Protein AF-A0AAU0XJ60-F1 (afdb_monomer_lite)

Sequence (148 aa):
MTGPGRPARVRPHVPDGLAARAEDVGAVGAEPVPAYVLGHDVGPDRTDRPQAVVVGNVVRGADDGRLWWNGTVPVGCVGAPVFVGVPLGDQRFKLVCLGVVLPAVGSRHPVAAFDGIRSAVRELPDPSSSTTSDTPASAPGRWWRRAR

Foldseek 3Di:
DDDDDDDPDDDDDDDPVQADDPVRLVVAEQDWAKKWFWWFQDDPPDPDTDTDIDIFTWGQDPPPRFIKTDDDDHPRSQQTWMWGWDDPPPPDTRIHGQAGWHPDDPPITTGCGPVNVVVVVVVDPDPVPPPDDDDPDPDDDDPPPPDD

pLDDT: mean 80.74, std 16.39, range [38.53, 96.94]

Radius of gyration: 19.65 Å; chains: 1; bounding box: 41×52×63 Å

Structure (mmCIF, N/CA/C/O backbone):
data_AF-A0AAU0XJ60-F1
#
_entry.id   AF-A0AAU0XJ60-F1
#
loop_
_atom_site.group_PDB
_atom_site.id
_atom_site.type_symbol
_atom_site.label_atom_id
_atom_site.label_alt_id
_atom_site.label_comp_id
_atom_site.label_asym_id
_atom_site.label_entity_id
_atom_site.label_seq_id
_atom_site.pdbx_PDB_ins_code
_atom_site.Cartn_x
_atom_site.Cartn_y
_atom_site.Cartn_z
_atom_site.occupancy
_atom_site.B_iso_or_equiv
_atom_site.auth_seq_id
_atom_site.auth_comp_id
_atom_site.auth_asym_id
_atom_site.auth_atom_id
_atom_site.pdbx_PDB_model_num
ATOM 1 N N . MET A 1 1 ? 8.787 -34.438 -31.179 1.00 38.53 1 MET A N 1
ATOM 2 C CA . MET A 1 1 ? 9.570 -33.449 -30.405 1.00 38.53 1 MET A CA 1
ATOM 3 C C . MET A 1 1 ? 8.699 -32.226 -30.158 1.00 38.53 1 MET A C 1
ATOM 5 O O . MET A 1 1 ? 8.561 -31.388 -31.037 1.00 38.53 1 MET A O 1
ATOM 9 N N . THR A 1 2 ? 8.033 -32.166 -29.009 1.00 49.34 2 THR A N 1
ATOM 10 C CA . THR A 1 2 ? 7.268 -30.998 -28.550 1.00 49.34 2 THR A CA 1
ATOM 11 C C . THR A 1 2 ? 8.238 -29.968 -27.971 1.00 49.34 2 THR A C 1
ATOM 13 O O . THR A 1 2 ? 9.024 -30.296 -27.086 1.00 49.34 2 THR A O 1
ATOM 16 N N . GLY A 1 3 ? 8.231 -28.749 -28.520 1.00 53.06 3 GLY A N 1
ATOM 17 C CA . GLY A 1 3 ? 9.105 -27.655 -28.086 1.00 53.06 3 GLY A CA 1
ATOM 18 C C . GLY A 1 3 ? 8.871 -27.250 -26.623 1.00 53.06 3 GLY A C 1
ATOM 19 O O . GLY A 1 3 ? 7.805 -27.540 -26.073 1.00 53.06 3 GLY A O 1
ATOM 20 N N . PRO A 1 4 ? 9.850 -26.593 -25.977 1.00 60.88 4 PRO A N 1
ATOM 21 C CA . PRO A 1 4 ? 9.769 -26.264 -24.560 1.00 60.88 4 PRO A CA 1
ATOM 22 C C . PRO A 1 4 ? 8.559 -25.365 -24.287 1.00 60.88 4 PRO A C 1
ATOM 24 O O . PRO A 1 4 ? 8.409 -24.294 -24.879 1.00 60.88 4 PRO A O 1
ATOM 27 N N . GLY A 1 5 ? 7.686 -25.829 -23.388 1.00 57.62 5 GLY A N 1
ATOM 28 C CA . GLY A 1 5 ? 6.529 -25.080 -22.919 1.00 57.62 5 GLY A CA 1
ATOM 29 C C . GLY A 1 5 ? 6.974 -23.739 -22.347 1.00 57.62 5 GLY A C 1
ATOM 30 O O . GLY A 1 5 ? 7.856 -23.668 -21.493 1.00 57.62 5 GLY A O 1
ATOM 31 N N . ARG A 1 6 ? 6.385 -22.654 -22.850 1.00 59.06 6 ARG A N 1
ATOM 32 C CA . ARG A 1 6 ? 6.652 -21.301 -22.361 1.00 59.06 6 ARG A CA 1
ATOM 33 C C . ARG A 1 6 ? 6.357 -21.258 -20.851 1.00 59.06 6 ARG A C 1
ATOM 35 O O . ARG A 1 6 ? 5.257 -21.657 -20.467 1.00 59.06 6 ARG A O 1
ATOM 42 N N . PRO A 1 7 ? 7.281 -20.775 -19.999 1.00 56.84 7 PRO A N 1
ATOM 43 C CA . PRO A 1 7 ? 7.053 -20.757 -18.561 1.00 56.84 7 PRO A CA 1
ATOM 44 C C . PRO A 1 7 ? 5.813 -19.919 -18.245 1.00 56.84 7 PRO A C 1
ATOM 46 O O . PRO A 1 7 ? 5.650 -18.806 -18.763 1.00 56.84 7 PRO A O 1
ATOM 49 N N . ALA A 1 8 ? 4.927 -20.473 -17.416 1.00 51.78 8 ALA A N 1
ATOM 50 C CA . ALA A 1 8 ? 3.758 -19.766 -16.927 1.00 51.78 8 ALA A CA 1
ATOM 51 C C . ALA A 1 8 ? 4.229 -18.507 -16.191 1.00 51.78 8 ALA A C 1
ATOM 53 O O . ALA A 1 8 ? 4.990 -18.567 -15.226 1.00 51.78 8 ALA A O 1
ATOM 54 N N . ARG A 1 9 ? 3.808 -17.341 -16.680 1.00 53.22 9 ARG A N 1
ATOM 55 C CA . ARG A 1 9 ? 4.096 -16.074 -16.016 1.00 53.22 9 ARG A CA 1
ATOM 56 C C . ARG A 1 9 ? 3.127 -15.965 -14.842 1.00 53.22 9 ARG A C 1
ATOM 58 O O . ARG A 1 9 ? 1.960 -15.645 -15.055 1.00 53.22 9 ARG A O 1
ATOM 65 N N . VAL A 1 10 ? 3.596 -16.266 -13.632 1.00 52.84 10 VAL A N 1
ATOM 66 C CA . VAL A 1 10 ? 2.823 -16.039 -12.405 1.00 52.84 10 VAL A CA 1
ATOM 67 C C . VAL A 1 10 ? 2.508 -14.548 -12.336 1.00 52.84 10 VAL A C 1
ATOM 69 O O . VAL A 1 10 ? 3.411 -13.711 -12.334 1.00 52.84 10 VAL A O 1
ATOM 72 N N . ARG A 1 11 ? 1.218 -14.208 -12.368 1.00 55.25 11 ARG A N 1
ATOM 73 C CA . ARG A 1 11 ? 0.753 -12.846 -12.112 1.00 55.25 11 ARG A CA 1
ATOM 74 C C . ARG A 1 11 ? 0.528 -12.727 -10.607 1.00 55.25 11 ARG A C 1
ATOM 76 O O . ARG A 1 11 ? -0.187 -13.572 -10.069 1.00 55.25 11 ARG A O 1
ATOM 83 N N . PRO A 1 12 ? 1.098 -11.721 -9.932 1.00 60.56 12 PRO A N 1
ATOM 84 C CA . PRO A 1 12 ? 0.734 -11.432 -8.554 1.00 60.56 12 PRO A CA 1
ATOM 85 C C . PRO A 1 12 ? -0.783 -11.225 -8.478 1.00 60.56 12 PRO A C 1
ATOM 87 O O . PRO A 1 12 ? -1.331 -10.393 -9.202 1.00 60.56 12 PRO A O 1
ATOM 90 N N . HIS A 1 13 ? -1.461 -12.014 -7.649 1.00 69.75 13 HIS A N 1
ATOM 91 C CA . HIS A 1 13 ? -2.890 -11.891 -7.387 1.00 69.75 13 HIS A CA 1
ATOM 92 C C . HIS A 1 13 ? -3.085 -11.724 -5.884 1.00 69.75 13 HIS A C 1
ATOM 94 O O . HIS A 1 13 ? -2.564 -12.509 -5.094 1.00 69.75 13 HIS A O 1
ATOM 100 N N . VAL A 1 14 ? -3.827 -10.689 -5.504 1.00 71.81 14 VAL A N 1
ATOM 101 C CA . VAL A 1 14 ? -4.264 -10.468 -4.128 1.00 71.81 14 VAL A CA 1
ATOM 102 C C . VAL A 1 14 ? -5.699 -10.986 -4.042 1.00 71.81 14 VAL A C 1
ATOM 104 O O . VAL A 1 14 ? -6.555 -10.429 -4.730 1.00 71.81 14 VAL A O 1
ATOM 107 N N . PRO A 1 15 ? -5.978 -12.030 -3.242 1.00 72.88 15 PRO A N 1
ATOM 108 C CA . PRO A 1 15 ? -7.340 -12.517 -3.057 1.00 72.88 15 PRO A CA 1
ATOM 109 C C . PRO A 1 15 ? -8.239 -11.429 -2.467 1.00 72.88 15 PRO A C 1
ATOM 111 O O . PRO A 1 15 ? -7.787 -10.635 -1.638 1.00 72.88 15 PRO A O 1
ATOM 114 N N . ASP A 1 16 ? -9.528 -11.441 -2.805 1.00 72.44 16 ASP A N 1
ATOM 115 C CA . ASP A 1 16 ? -10.490 -10.435 -2.327 1.00 72.44 16 ASP A CA 1
ATOM 116 C C . ASP A 1 16 ? -10.563 -10.339 -0.794 1.00 72.44 16 ASP A C 1
ATOM 118 O O . ASP A 1 16 ? -10.804 -9.266 -0.248 1.00 72.44 16 ASP A O 1
ATOM 122 N N . GLY A 1 17 ? -10.299 -11.438 -0.077 1.00 71.19 17 GLY A N 1
ATOM 123 C CA . GLY A 1 17 ? -10.244 -11.452 1.391 1.00 71.19 17 GLY A CA 1
ATOM 124 C C . GLY A 1 17 ? -9.039 -10.717 1.997 1.00 71.19 17 GLY A C 1
ATOM 125 O O . GLY A 1 17 ? -9.056 -10.398 3.192 1.00 71.19 17 GLY A O 1
ATOM 126 N N . LEU A 1 18 ? -8.009 -10.452 1.189 1.00 78.88 18 LEU A N 1
ATOM 127 C CA . LEU A 1 18 ? -6.762 -9.787 1.569 1.00 78.88 18 LEU A CA 1
ATOM 128 C C . LEU A 1 18 ? -6.698 -8.340 1.061 1.00 78.88 18 LEU A C 1
ATOM 130 O O . LEU A 1 18 ? -6.033 -7.514 1.681 1.00 78.88 18 LEU A O 1
ATOM 134 N N . ALA A 1 19 ? -7.376 -8.026 -0.045 1.00 87.06 19 ALA A N 1
ATOM 135 C CA . ALA A 1 19 ? -7.461 -6.671 -0.574 1.00 87.06 19 ALA A CA 1
ATOM 136 C C . ALA A 1 19 ? -8.287 -5.767 0.353 1.00 87.06 19 ALA A C 1
ATOM 138 O O . ALA A 1 19 ? -9.406 -6.114 0.735 1.00 87.06 19 ALA A O 1
ATOM 139 N N . ALA A 1 20 ? -7.752 -4.590 0.670 1.00 90.81 20 ALA A N 1
ATOM 140 C CA . ALA A 1 20 ? -8.422 -3.599 1.496 1.00 90.81 20 ALA A CA 1
ATOM 141 C C . ALA A 1 20 ? -9.793 -3.215 0.931 1.00 90.81 20 ALA A C 1
ATOM 143 O O . ALA A 1 20 ? -9.998 -3.092 -0.287 1.00 90.81 20 ALA A O 1
ATOM 144 N N . ARG A 1 21 ? -10.743 -3.006 1.836 1.00 89.62 21 ARG A N 1
ATOM 145 C CA . ARG A 1 21 ? -12.008 -2.329 1.560 1.00 89.62 21 ARG A CA 1
ATOM 146 C C . ARG A 1 21 ? -11.860 -0.826 1.794 1.00 89.62 21 ARG A C 1
ATOM 148 O O . ARG A 1 21 ? -10.826 -0.360 2.271 1.00 89.62 21 ARG A O 1
ATOM 155 N N . ALA A 1 22 ? -12.886 -0.062 1.428 1.00 88.00 22 ALA A N 1
ATOM 156 C CA . ALA A 1 22 ? -12.874 1.390 1.599 1.00 88.00 22 ALA A CA 1
ATOM 157 C C . ALA A 1 22 ? -12.738 1.784 3.078 1.00 88.00 22 ALA A C 1
ATOM 159 O O . ALA A 1 22 ? -12.064 2.758 3.394 1.00 88.00 22 ALA A O 1
ATOM 160 N N . GLU A 1 23 ? -13.311 0.992 3.984 1.00 88.00 23 GLU A N 1
ATOM 161 C CA . GLU A 1 23 ? -13.231 1.222 5.426 1.00 88.00 23 GLU A CA 1
ATOM 162 C C . GLU A 1 23 ? -11.800 1.013 5.945 1.00 88.00 23 GLU A C 1
ATOM 164 O O . GLU A 1 23 ? -11.302 1.827 6.719 1.00 88.00 23 GLU A O 1
ATOM 169 N N . ASP A 1 24 ? -11.109 -0.027 5.460 1.00 90.31 24 ASP A N 1
ATOM 170 C CA . ASP A 1 24 ? -9.711 -0.308 5.817 1.00 90.31 24 ASP A CA 1
ATOM 171 C C . ASP A 1 24 ? -8.781 0.826 5.350 1.00 90.31 24 ASP A C 1
ATOM 173 O O . ASP A 1 24 ? -7.897 1.264 6.085 1.00 90.31 24 ASP A O 1
ATOM 177 N N . VAL A 1 25 ? -8.993 1.330 4.127 1.00 89.56 25 VAL A N 1
ATOM 178 C CA . VAL A 1 25 ? -8.240 2.468 3.575 1.00 89.56 25 VAL A CA 1
ATOM 179 C C . VAL A 1 25 ? -8.572 3.761 4.328 1.00 89.56 25 VAL A C 1
ATOM 181 O O . VAL A 1 25 ? -7.676 4.555 4.624 1.00 89.56 25 VAL A O 1
ATOM 184 N N . GLY A 1 26 ? -9.848 3.979 4.654 1.00 87.50 26 GLY A N 1
ATOM 185 C CA . GLY A 1 26 ? -10.336 5.151 5.382 1.00 87.50 26 GLY A CA 1
ATOM 186 C C . GLY A 1 26 ? -9.826 5.239 6.822 1.00 87.50 26 GLY A C 1
ATOM 187 O O . GLY A 1 26 ? -9.664 6.342 7.335 1.00 87.50 26 GLY A O 1
ATOM 188 N N . ALA A 1 27 ? -9.503 4.105 7.448 1.00 87.62 27 ALA A N 1
ATOM 189 C CA . ALA A 1 27 ? -8.913 4.061 8.785 1.00 87.62 27 ALA A CA 1
ATOM 190 C C . ALA A 1 27 ? -7.467 4.597 8.838 1.00 87.62 27 ALA A C 1
ATOM 192 O O . ALA A 1 27 ? -6.982 4.951 9.913 1.00 87.62 27 ALA A O 1
ATOM 193 N N . VAL A 1 28 ? -6.770 4.681 7.697 1.00 89.00 28 VAL A N 1
ATOM 194 C CA . VAL A 1 28 ? -5.429 5.276 7.626 1.00 89.00 28 VAL A CA 1
ATOM 195 C C . VAL A 1 28 ? -5.544 6.801 7.631 1.00 89.00 28 VAL A C 1
ATOM 197 O O . VAL A 1 28 ? -5.956 7.411 6.639 1.00 89.00 28 VAL A O 1
ATOM 200 N N . GLY A 1 29 ? -5.165 7.404 8.758 1.00 87.06 29 GLY A N 1
ATOM 201 C CA . GLY A 1 29 ? -5.155 8.851 8.977 1.00 87.06 29 GLY A CA 1
ATOM 202 C C . GLY A 1 29 ? -3.805 9.522 8.694 1.00 87.06 29 GLY A C 1
ATOM 203 O O . GLY A 1 29 ? -2.941 8.979 8.004 1.00 87.06 29 GLY A O 1
ATOM 204 N N . ALA A 1 30 ? -3.641 10.731 9.234 1.00 88.81 30 ALA A N 1
ATOM 205 C CA . ALA A 1 30 ? -2.410 11.522 9.125 1.00 88.81 30 ALA A CA 1
ATOM 206 C C . ALA A 1 30 ? -1.275 11.018 10.036 1.00 88.81 30 ALA A C 1
ATOM 208 O O . ALA A 1 30 ? -0.114 11.357 9.816 1.00 88.81 30 ALA A O 1
ATOM 209 N N . GLU A 1 31 ? -1.594 10.193 11.035 1.00 92.06 31 GLU A N 1
ATOM 210 C CA . GLU A 1 31 ? -0.588 9.527 11.860 1.00 92.06 31 GLU A CA 1
ATOM 211 C C . GLU A 1 31 ? 0.030 8.342 11.096 1.00 92.06 31 GLU A C 1
ATOM 213 O O . GLU A 1 31 ? -0.714 7.538 10.523 1.00 92.06 31 GLU A O 1
ATOM 218 N N . PRO A 1 32 ? 1.370 8.202 11.064 1.00 92.81 32 PRO A N 1
ATOM 219 C CA . PRO A 1 32 ? 2.024 7.077 10.405 1.00 92.81 32 PRO A CA 1
ATOM 220 C C . PRO A 1 32 ? 1.622 5.726 11.011 1.00 92.81 32 PRO A C 1
ATOM 222 O O . PRO A 1 32 ? 1.704 5.523 12.221 1.00 92.81 32 PRO A O 1
ATOM 225 N N . VAL A 1 33 ? 1.256 4.775 10.151 1.00 93.94 33 VAL A N 1
ATOM 226 C CA . VAL A 1 33 ? 0.905 3.402 10.538 1.00 93.94 33 VAL A CA 1
ATOM 227 C C . VAL A 1 33 ? 1.986 2.435 10.045 1.00 93.94 33 VAL A C 1
ATOM 229 O O . VAL A 1 33 ? 2.348 2.515 8.865 1.00 93.94 33 VAL A O 1
ATOM 232 N N . PRO A 1 34 ? 2.469 1.493 10.882 1.00 95.19 34 PRO A N 1
ATOM 233 C CA . PRO A 1 34 ? 3.406 0.460 10.453 1.00 95.19 34 PRO A CA 1
ATOM 234 C C . PRO A 1 34 ? 2.878 -0.334 9.258 1.00 95.19 34 PRO A C 1
ATOM 236 O O . PRO A 1 34 ? 1.738 -0.807 9.252 1.00 95.19 34 PRO A O 1
ATOM 239 N N . ALA A 1 35 ? 3.725 -0.491 8.247 1.00 96.31 35 ALA A N 1
ATOM 240 C CA . ALA A 1 35 ? 3.364 -1.112 6.986 1.00 96.31 35 ALA A CA 1
ATOM 241 C C . ALA A 1 35 ? 4.518 -1.939 6.403 1.00 96.31 35 ALA A C 1
ATOM 243 O O . ALA A 1 35 ? 5.688 -1.777 6.763 1.00 96.31 35 ALA A O 1
ATOM 244 N N . TYR A 1 36 ? 4.170 -2.827 5.474 1.00 96.25 36 TYR A N 1
ATOM 245 C CA . TYR A 1 36 ? 5.076 -3.812 4.894 1.00 96.25 36 TYR A CA 1
ATOM 246 C C . TYR A 1 36 ? 4.922 -3.862 3.378 1.00 96.25 36 TYR A C 1
ATOM 248 O O . TYR A 1 36 ? 3.814 -4.037 2.876 1.00 96.25 36 TYR A O 1
ATOM 256 N N . VAL A 1 37 ? 6.026 -3.778 2.641 1.00 96.25 37 VAL A N 1
ATOM 257 C CA . VAL A 1 37 ? 6.043 -4.050 1.198 1.00 96.25 37 VAL A CA 1
ATOM 258 C C . VAL A 1 37 ? 6.604 -5.443 0.965 1.00 96.25 37 VAL A C 1
ATOM 260 O O . VAL A 1 37 ? 7.705 -5.746 1.426 1.00 96.25 37 VAL A O 1
ATOM 263 N N . LEU A 1 38 ? 5.862 -6.279 0.236 1.00 93.19 38 LEU A N 1
ATOM 264 C CA . LEU A 1 38 ? 6.308 -7.619 -0.158 1.00 93.19 38 LEU A CA 1
ATOM 265 C C . LEU A 1 38 ? 6.690 -7.616 -1.635 1.00 93.19 38 LEU A C 1
ATOM 267 O O . LEU A 1 38 ? 5.823 -7.694 -2.502 1.00 93.19 38 LEU A O 1
ATOM 271 N N . GLY A 1 39 ? 7.984 -7.514 -1.917 1.00 91.75 39 GLY A N 1
ATOM 272 C CA . GLY A 1 39 ? 8.504 -7.402 -3.277 1.00 91.75 39 GLY A CA 1
ATOM 273 C C . GLY A 1 39 ? 9.765 -8.226 -3.484 1.00 91.75 39 GLY A C 1
ATOM 274 O O . GLY A 1 39 ? 10.007 -9.207 -2.779 1.00 91.75 39 GLY A O 1
ATOM 275 N N . HIS A 1 40 ? 10.573 -7.817 -4.457 1.00 89.44 40 HIS A N 1
ATOM 276 C CA . HIS A 1 40 ? 11.866 -8.434 -4.723 1.00 89.44 40 HIS A CA 1
ATOM 277 C C . HIS A 1 40 ? 12.977 -7.404 -4.559 1.00 89.44 40 HIS A C 1
ATOM 279 O O . HIS A 1 40 ? 12.885 -6.302 -5.099 1.00 89.44 40 HIS A O 1
ATOM 285 N N . ASP A 1 41 ? 14.050 -7.772 -3.866 1.00 83.69 41 ASP A N 1
ATOM 286 C CA . ASP A 1 41 ? 15.257 -6.948 -3.823 1.00 83.69 41 ASP A CA 1
ATOM 287 C C . ASP A 1 41 ? 16.093 -7.211 -5.079 1.00 83.69 41 ASP A C 1
ATOM 289 O O . ASP A 1 41 ? 16.927 -8.115 -5.120 1.00 83.69 41 ASP A O 1
ATOM 293 N N . VAL A 1 42 ? 15.816 -6.447 -6.138 1.00 78.75 42 VAL A N 1
ATOM 294 C CA . VAL A 1 42 ? 16.628 -6.463 -7.359 1.00 78.75 42 VAL A CA 1
ATOM 295 C C . VAL A 1 42 ? 17.559 -5.257 -7.349 1.00 78.75 42 VAL A C 1
ATOM 297 O O . VAL A 1 42 ? 17.164 -4.132 -7.654 1.00 78.75 42 VAL A O 1
ATOM 300 N N . GLY A 1 43 ? 18.807 -5.489 -6.949 1.00 71.00 43 GLY A N 1
ATOM 301 C CA . GLY A 1 43 ? 19.880 -4.520 -7.153 1.00 71.00 43 GLY A CA 1
ATOM 302 C C . GLY A 1 43 ? 20.174 -4.334 -8.650 1.00 71.00 43 GLY A C 1
ATOM 303 O O . GLY A 1 43 ? 19.871 -5.232 -9.438 1.00 71.00 43 GLY A O 1
ATOM 304 N N . PRO A 1 44 ? 20.778 -3.205 -9.061 1.00 67.94 44 PRO A N 1
ATOM 305 C CA . PRO A 1 44 ? 21.039 -2.896 -10.473 1.00 67.94 44 PRO A CA 1
ATOM 306 C C . PRO A 1 44 ? 21.888 -3.961 -11.190 1.00 67.94 44 PRO A C 1
ATOM 308 O O . PRO A 1 44 ? 21.674 -4.202 -12.374 1.00 67.94 44 PRO A O 1
ATOM 311 N N . ASP A 1 45 ? 22.765 -4.652 -10.456 1.00 72.62 45 ASP A N 1
ATOM 312 C CA . ASP A 1 45 ? 23.697 -5.654 -10.995 1.00 72.62 45 ASP A CA 1
ATOM 313 C C . ASP A 1 45 ? 23.359 -7.095 -10.570 1.00 72.62 45 ASP A C 1
ATOM 315 O O . ASP A 1 45 ? 24.140 -8.026 -10.779 1.00 72.62 45 ASP A O 1
ATOM 319 N N . ARG A 1 46 ? 22.198 -7.298 -9.935 1.00 70.00 46 ARG A N 1
ATOM 320 C CA . ARG A 1 46 ? 21.783 -8.603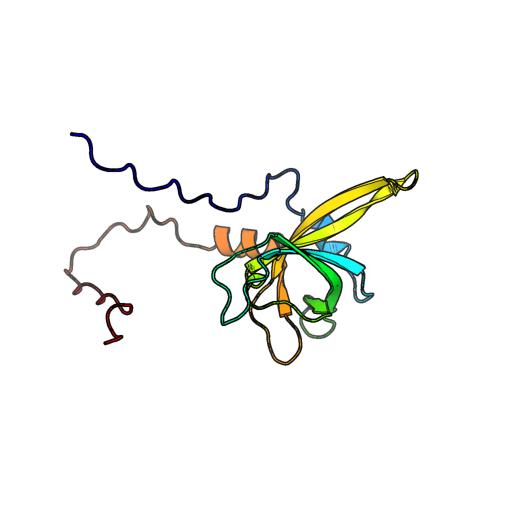 -9.412 1.00 70.00 46 ARG A CA 1
ATOM 321 C C . ARG A 1 46 ? 20.926 -9.357 -10.422 1.00 70.00 46 ARG A C 1
ATOM 323 O O . ARG A 1 46 ? 19.952 -8.836 -10.963 1.00 70.00 46 ARG A O 1
ATOM 330 N N . THR A 1 47 ? 21.296 -10.611 -10.671 1.00 75.12 47 THR A N 1
ATOM 331 C CA . THR A 1 47 ? 20.516 -11.531 -11.518 1.00 75.12 47 THR A CA 1
ATOM 332 C C . THR A 1 47 ? 19.512 -12.345 -10.707 1.00 75.12 47 THR A C 1
ATOM 334 O O . THR A 1 47 ? 18.513 -12.817 -11.256 1.00 75.12 47 THR A O 1
ATOM 337 N N . ASP A 1 48 ? 19.740 -12.474 -9.401 1.00 80.81 48 ASP A N 1
ATOM 338 C CA . ASP A 1 48 ? 18.811 -13.056 -8.449 1.00 80.81 48 ASP A CA 1
ATOM 339 C C . ASP A 1 48 ? 17.690 -12.070 -8.084 1.00 80.81 48 ASP A C 1
ATOM 341 O O . ASP A 1 48 ? 17.811 -10.850 -8.199 1.00 80.81 48 ASP A O 1
ATOM 345 N N . ARG A 1 49 ? 16.536 -12.622 -7.697 1.00 82.12 49 ARG A N 1
ATOM 346 C CA . ARG A 1 49 ? 15.345 -11.855 -7.297 1.00 82.12 49 ARG A CA 1
ATOM 347 C C . ARG A 1 49 ? 14.813 -12.359 -5.957 1.00 82.12 49 ARG A C 1
ATOM 349 O O . ARG A 1 49 ? 13.689 -12.873 -5.915 1.00 82.12 49 ARG A O 1
ATOM 356 N N . PRO A 1 50 ? 15.605 -12.286 -4.872 1.00 87.94 50 PRO A N 1
ATOM 357 C CA . PRO A 1 50 ? 15.150 -12.744 -3.569 1.00 87.94 50 PRO A CA 1
ATOM 358 C C . PRO A 1 50 ? 13.897 -11.974 -3.151 1.00 87.94 50 PRO A C 1
ATOM 360 O O . PRO A 1 50 ? 13.773 -10.771 -3.394 1.00 87.94 50 PRO A O 1
ATOM 363 N N . GLN A 1 51 ? 12.944 -12.684 -2.552 1.00 90.56 51 GLN A N 1
ATOM 364 C CA . GLN A 1 51 ? 11.776 -12.051 -1.956 1.00 90.56 51 GLN A CA 1
ATOM 365 C C . GLN A 1 51 ? 12.221 -11.235 -0.739 1.00 90.56 51 GLN A C 1
ATOM 367 O O . GLN A 1 51 ? 12.985 -11.723 0.092 1.00 90.56 51 GLN A O 1
ATOM 372 N N . ALA A 1 52 ? 11.731 -10.004 -0.636 1.00 89.44 52 ALA A N 1
ATOM 373 C CA . ALA A 1 52 ? 12.072 -9.078 0.431 1.00 89.44 52 ALA A CA 1
ATOM 374 C C . ALA A 1 52 ? 10.810 -8.559 1.124 1.00 89.44 52 ALA A C 1
ATOM 376 O O . ALA A 1 52 ? 9.777 -8.332 0.487 1.00 89.44 52 ALA A O 1
ATOM 377 N N . VAL A 1 53 ? 10.932 -8.340 2.434 1.00 94.25 53 VAL A N 1
ATOM 378 C CA . VAL A 1 53 ? 9.955 -7.597 3.231 1.00 94.25 53 VAL A CA 1
ATOM 379 C C . VAL A 1 53 ? 10.583 -6.265 3.604 1.00 94.25 53 VAL A C 1
ATOM 381 O O . VAL A 1 53 ? 11.567 -6.227 4.337 1.00 94.25 53 VAL A O 1
ATOM 384 N N . VAL A 1 54 ? 10.021 -5.175 3.094 1.00 95.06 54 VAL A N 1
ATOM 385 C CA . VAL A 1 54 ? 10.448 -3.821 3.457 1.00 95.06 54 VAL A CA 1
ATOM 386 C C . VAL A 1 54 ? 9.508 -3.313 4.534 1.00 95.06 54 VAL A C 1
ATOM 388 O O . VAL A 1 54 ? 8.301 -3.236 4.310 1.00 95.06 54 VAL A O 1
ATOM 391 N N . VAL A 1 55 ? 10.056 -2.986 5.699 1.00 95.50 55 VAL A N 1
ATOM 392 C CA . VAL A 1 55 ? 9.303 -2.415 6.818 1.00 95.50 55 VAL A CA 1
ATOM 393 C C . VAL A 1 55 ? 9.386 -0.897 6.737 1.00 95.50 55 VAL A C 1
ATOM 395 O O . VAL A 1 55 ? 10.457 -0.337 6.511 1.00 95.50 55 VAL A O 1
ATOM 398 N N . GLY A 1 56 ? 8.258 -0.230 6.927 1.00 95.25 56 GLY A N 1
ATOM 399 C CA . GLY A 1 56 ? 8.180 1.223 6.948 1.00 95.25 56 GLY A CA 1
ATOM 400 C C . GLY A 1 56 ? 6.833 1.666 7.478 1.00 95.25 56 GLY A C 1
ATOM 401 O O . GLY A 1 56 ? 6.209 0.955 8.265 1.00 95.25 56 GLY A O 1
ATOM 402 N N . ASN A 1 57 ? 6.383 2.838 7.044 1.00 95.94 57 ASN A N 1
ATOM 403 C CA . ASN A 1 57 ? 5.082 3.357 7.438 1.00 95.94 57 ASN A CA 1
ATOM 404 C C . ASN A 1 57 ? 4.296 3.835 6.226 1.00 95.94 57 ASN A C 1
ATOM 406 O O . ASN A 1 57 ? 4.872 4.325 5.254 1.00 95.94 57 ASN A O 1
ATOM 410 N N . VAL A 1 58 ? 2.974 3.750 6.317 1.00 96.38 58 VAL A N 1
ATOM 411 C CA . VAL A 1 58 ? 2.064 4.455 5.417 1.00 96.38 58 VAL A CA 1
ATOM 412 C C . VAL A 1 58 ? 1.434 5.626 6.164 1.00 96.38 58 VAL A C 1
ATOM 414 O O . VAL A 1 58 ? 1.157 5.530 7.358 1.00 96.38 58 VAL A O 1
ATOM 417 N N . VAL A 1 59 ? 1.224 6.738 5.473 1.00 95.50 59 VAL A N 1
ATOM 418 C CA . VAL A 1 59 ? 0.593 7.938 6.028 1.00 95.50 59 VAL A CA 1
ATOM 419 C C . VAL A 1 59 ? -0.322 8.567 4.988 1.00 95.50 59 VAL A C 1
ATOM 421 O O . VAL A 1 59 ? 0.003 8.566 3.798 1.00 95.50 59 VAL A O 1
ATOM 424 N N . ARG A 1 60 ? -1.465 9.111 5.415 1.00 95.19 60 ARG A N 1
ATOM 425 C CA . ARG A 1 60 ? -2.304 9.932 4.542 1.00 95.19 60 ARG A CA 1
ATOM 426 C C . ARG A 1 60 ? -1.751 11.356 4.473 1.00 95.19 60 ARG A C 1
ATOM 428 O O . ARG A 1 60 ? -1.600 12.017 5.496 1.00 95.19 60 ARG A O 1
ATOM 435 N N . GLY A 1 61 ? -1.435 11.818 3.266 1.00 92.44 61 GLY A N 1
ATOM 436 C CA . GLY A 1 61 ? -0.976 13.180 3.011 1.00 92.44 61 GLY A CA 1
ATOM 437 C C . GLY A 1 61 ? -2.071 14.194 3.334 1.00 92.44 61 GLY A C 1
ATOM 438 O O . GLY A 1 61 ? -3.212 14.023 2.910 1.00 92.44 61 GLY A O 1
ATOM 439 N N . ALA A 1 62 ? -1.725 15.246 4.079 1.00 87.88 62 ALA A N 1
ATOM 440 C CA . ALA A 1 62 ? -2.664 16.312 4.428 1.00 87.88 62 ALA A CA 1
ATOM 441 C C . ALA A 1 62 ? -3.077 17.150 3.205 1.00 87.88 62 ALA A C 1
ATOM 443 O O . ALA A 1 62 ? -4.214 17.606 3.133 1.00 87.88 62 ALA A O 1
ATOM 444 N N . ASP A 1 63 ? -2.169 17.309 2.239 1.00 87.56 63 ASP A N 1
ATOM 445 C CA . ASP A 1 63 ? -2.353 18.220 1.105 1.00 87.56 63 ASP A CA 1
ATOM 446 C C . ASP A 1 63 ? -3.197 17.612 -0.024 1.00 87.56 63 ASP A C 1
ATOM 448 O O . ASP A 1 63 ? -3.969 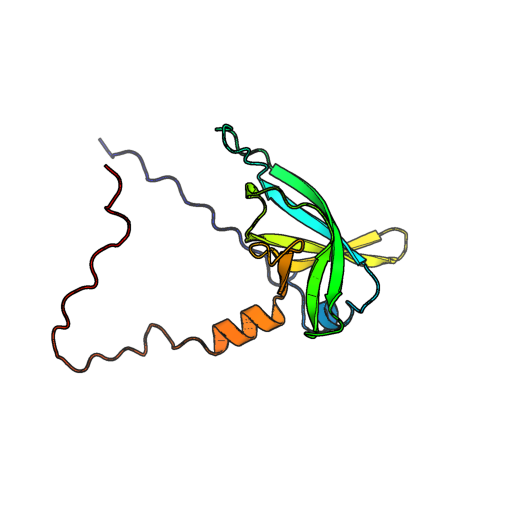18.311 -0.676 1.00 87.56 63 ASP A O 1
ATOM 452 N N . ASP A 1 64 ? -3.050 16.308 -0.276 1.00 88.31 64 ASP A N 1
ATOM 453 C CA . ASP A 1 64 ? -3.663 15.619 -1.420 1.00 88.31 64 ASP A CA 1
ATOM 454 C C . ASP A 1 64 ? -4.587 14.458 -1.028 1.00 88.31 64 ASP A C 1
ATOM 456 O O . ASP A 1 64 ? -5.193 13.823 -1.894 1.00 88.31 64 ASP A O 1
ATOM 460 N N . GLY A 1 65 ? -4.682 14.153 0.270 1.00 89.31 65 GLY A N 1
ATOM 461 C CA . GLY A 1 65 ? -5.467 13.044 0.801 1.00 89.31 65 GLY A CA 1
ATOM 462 C C . GLY A 1 65 ? -4.978 11.660 0.364 1.00 89.31 65 GLY A C 1
ATOM 463 O O . GLY A 1 65 ? -5.654 10.672 0.659 1.00 89.31 65 GLY A O 1
ATOM 464 N N . ARG A 1 66 ? -3.838 11.548 -0.333 1.00 92.50 66 ARG A N 1
ATOM 465 C CA . ARG A 1 66 ? -3.322 10.279 -0.865 1.00 92.50 66 ARG A CA 1
ATOM 466 C C . ARG A 1 66 ? -2.555 9.510 0.196 1.00 92.50 66 ARG A C 1
ATOM 468 O O . ARG A 1 66 ? -2.054 10.077 1.162 1.00 92.50 66 ARG A O 1
ATOM 475 N N . LEU A 1 67 ? -2.433 8.201 0.001 1.00 95.75 67 LEU A N 1
ATOM 476 C CA . LEU A 1 67 ? -1.546 7.388 0.821 1.00 95.75 67 LEU A CA 1
ATOM 477 C C . LEU A 1 67 ? -0.111 7.495 0.307 1.00 95.75 67 LEU A C 1
ATOM 479 O O . LEU A 1 67 ? 0.145 7.377 -0.892 1.00 95.75 67 LEU A O 1
ATOM 483 N N . TRP A 1 68 ? 0.823 7.676 1.231 1.00 96.44 68 TRP A N 1
ATOM 484 C CA . TRP A 1 68 ? 2.248 7.799 0.965 1.00 96.44 68 TRP A CA 1
ATOM 485 C C . TRP A 1 68 ? 3.023 6.799 1.811 1.00 96.44 68 TRP A C 1
ATOM 487 O O . TRP A 1 68 ? 2.784 6.667 3.010 1.00 96.44 68 TRP A O 1
ATOM 497 N N . TRP A 1 69 ? 3.980 6.117 1.193 1.00 96.62 69 TRP A N 1
ATOM 498 C CA . TRP A 1 69 ? 4.977 5.326 1.896 1.00 96.62 69 TRP A CA 1
ATOM 499 C C . TRP A 1 69 ? 6.091 6.237 2.416 1.00 96.62 69 TRP A C 1
ATOM 501 O O . TRP A 1 69 ? 6.710 6.989 1.656 1.00 96.62 69 TRP A O 1
ATOM 511 N N . ASN A 1 70 ? 6.351 6.144 3.716 1.00 89.62 70 ASN A N 1
ATOM 512 C CA . ASN A 1 70 ? 7.394 6.867 4.421 1.00 89.62 70 ASN A CA 1
ATOM 513 C C . ASN A 1 70 ? 8.549 5.912 4.760 1.00 89.62 70 ASN A C 1
ATOM 515 O O . ASN A 1 70 ? 8.515 5.200 5.766 1.00 89.62 70 ASN A O 1
ATOM 519 N N . GLY A 1 71 ? 9.549 5.881 3.879 1.00 86.56 71 GLY A N 1
ATOM 520 C CA . GLY A 1 71 ? 10.739 5.041 3.983 1.00 86.56 71 GLY A CA 1
ATOM 521 C C . GLY A 1 71 ? 11.380 4.795 2.617 1.00 86.56 71 GLY A C 1
ATOM 522 O O . GLY A 1 71 ? 10.805 5.117 1.576 1.00 86.56 71 GLY A O 1
ATOM 523 N N . THR A 1 72 ? 12.569 4.199 2.606 1.00 90.19 72 THR A N 1
ATOM 524 C CA . THR A 1 72 ? 13.239 3.796 1.363 1.00 90.19 72 THR A CA 1
ATOM 525 C C . THR A 1 72 ? 12.574 2.550 0.784 1.00 90.19 72 THR A C 1
ATOM 527 O O . THR A 1 72 ? 12.330 1.585 1.507 1.00 90.19 72 THR A O 1
ATOM 530 N N . VAL A 1 73 ? 12.307 2.551 -0.523 1.00 91.88 73 VAL A N 1
ATOM 531 C CA . VAL A 1 73 ? 11.798 1.380 -1.248 1.00 91.88 73 VAL A CA 1
ATOM 532 C C . VAL A 1 73 ? 12.865 0.919 -2.245 1.00 91.88 73 VAL A C 1
ATOM 534 O O . VAL A 1 73 ? 13.249 1.704 -3.114 1.00 91.88 73 VAL A O 1
ATOM 537 N N . PRO A 1 74 ? 13.354 -0.333 -2.161 1.00 90.25 74 PRO A N 1
ATOM 538 C CA . PRO A 1 74 ? 14.213 -0.908 -3.190 1.00 90.25 74 PRO A CA 1
ATOM 539 C C . PRO A 1 74 ? 13.534 -0.851 -4.560 1.00 90.25 74 PRO A C 1
ATOM 541 O O . PRO A 1 74 ? 12.328 -1.067 -4.668 1.00 90.25 74 PRO A O 1
ATOM 544 N N . VAL A 1 75 ? 14.297 -0.615 -5.627 1.00 87.44 75 VAL A N 1
ATOM 545 C CA . VAL A 1 75 ? 13.736 -0.446 -6.982 1.00 87.44 75 VAL A CA 1
ATOM 546 C C . VAL A 1 75 ? 12.878 -1.641 -7.425 1.00 87.44 75 VAL A C 1
ATOM 548 O O . VAL A 1 75 ? 11.837 -1.458 -8.052 1.00 87.44 75 VAL A O 1
ATOM 551 N N . GLY A 1 76 ? 13.252 -2.862 -7.029 1.00 88.31 76 GLY A N 1
ATOM 552 C CA . GLY A 1 76 ? 12.487 -4.082 -7.317 1.00 88.31 76 GLY A CA 1
ATOM 553 C C . GLY A 1 76 ? 11.183 -4.245 -6.537 1.00 88.31 76 GLY A C 1
ATOM 554 O O . GLY A 1 76 ? 10.395 -5.138 -6.850 1.00 88.31 76 GLY A O 1
ATOM 555 N N . CYS A 1 77 ? 10.939 -3.380 -5.554 1.00 91.75 77 CYS A N 1
ATOM 556 C CA . CYS A 1 77 ? 9.706 -3.321 -4.779 1.00 91.75 77 CYS A CA 1
ATOM 557 C C . CYS A 1 77 ? 8.733 -2.245 -5.298 1.00 91.75 77 CYS A C 1
ATOM 559 O O . CYS A 1 77 ? 7.631 -2.115 -4.772 1.00 91.75 77 CYS A O 1
A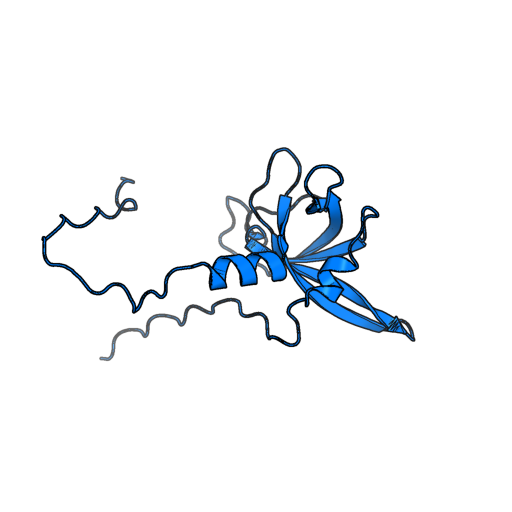TOM 561 N N . VAL A 1 78 ? 9.078 -1.479 -6.340 1.00 92.81 78 VAL A N 1
ATOM 562 C CA . VAL A 1 78 ? 8.102 -0.598 -7.001 1.00 92.81 78 VAL A CA 1
ATOM 563 C C . VAL A 1 78 ? 7.053 -1.455 -7.719 1.00 92.81 78 VAL A C 1
ATOM 565 O O . VAL A 1 78 ? 7.385 -2.389 -8.446 1.00 92.81 78 VAL A O 1
ATOM 568 N N . GLY A 1 79 ? 5.772 -1.152 -7.502 1.00 92.62 79 GLY A N 1
ATOM 569 C CA . GLY A 1 79 ? 4.634 -1.960 -7.950 1.00 92.62 79 GLY A CA 1
ATOM 570 C C . GLY A 1 79 ? 4.288 -3.129 -7.023 1.00 92.62 79 GLY A C 1
ATOM 571 O O . GLY A 1 79 ? 3.327 -3.850 -7.293 1.00 92.62 79 GLY A O 1
ATOM 572 N N . ALA A 1 80 ? 5.040 -3.329 -5.938 1.00 94.31 80 ALA A N 1
ATOM 573 C CA . ALA A 1 80 ? 4.764 -4.382 -4.972 1.00 94.31 80 ALA A CA 1
ATOM 574 C C . ALA A 1 80 ? 3.586 -4.019 -4.043 1.00 94.31 80 ALA A C 1
ATOM 576 O O . ALA A 1 80 ? 3.340 -2.833 -3.788 1.00 94.31 80 ALA A O 1
ATOM 577 N N . PRO A 1 81 ? 2.854 -5.026 -3.530 1.00 95.25 81 PRO A N 1
ATOM 578 C CA . PRO A 1 81 ? 1.753 -4.822 -2.597 1.00 95.25 81 PRO A CA 1
ATOM 579 C C . PRO A 1 81 ? 2.215 -4.242 -1.253 1.00 95.25 81 PRO A C 1
ATOM 581 O O . PRO A 1 81 ? 3.232 -4.666 -0.698 1.00 95.25 81 PRO A O 1
ATOM 584 N N . VAL A 1 82 ? 1.422 -3.305 -0.726 1.00 96.81 82 VAL A N 1
ATOM 585 C CA . VAL A 1 82 ? 1.596 -2.670 0.590 1.00 96.81 82 VAL A CA 1
ATOM 586 C C . VAL A 1 82 ? 0.589 -3.256 1.567 1.00 96.81 82 VAL A C 1
ATOM 588 O O . VAL A 1 82 ? -0.612 -3.205 1.313 1.00 96.81 82 VAL A O 1
ATOM 591 N N . PHE A 1 83 ? 1.060 -3.753 2.704 1.00 95.94 83 PHE A N 1
ATOM 592 C CA . PHE A 1 83 ? 0.237 -4.333 3.757 1.00 95.94 83 PHE A CA 1
ATOM 593 C C . PHE A 1 83 ? 0.294 -3.518 5.040 1.00 95.94 83 PHE A C 1
ATOM 595 O O . PHE A 1 83 ? 1.351 -3.013 5.405 1.00 95.94 83 PHE A O 1
ATOM 602 N N . VAL A 1 84 ? -0.819 -3.484 5.765 1.00 95.12 84 VAL A N 1
ATOM 603 C CA . VAL A 1 84 ? -0.888 -3.033 7.161 1.00 95.12 84 VAL A CA 1
ATOM 604 C C . VAL A 1 84 ? -1.454 -4.137 8.043 1.00 95.12 84 VAL A C 1
ATOM 606 O O . VAL A 1 84 ? -2.196 -5.004 7.571 1.00 95.12 84 VAL A O 1
ATOM 609 N N . GLY A 1 85 ? -1.089 -4.116 9.323 1.00 92.44 85 GLY A N 1
ATOM 610 C CA . GLY A 1 85 ? -1.667 -4.994 10.335 1.00 92.44 85 GLY A CA 1
ATOM 611 C C . GLY A 1 85 ? -2.919 -4.372 10.952 1.00 92.44 85 GLY A C 1
ATOM 612 O O . GLY A 1 85 ? -2.842 -3.305 11.551 1.00 92.44 85 GLY A O 1
ATOM 613 N N . VAL A 1 86 ? -4.056 -5.055 10.845 1.00 88.50 86 VAL A N 1
ATOM 614 C CA . VAL A 1 86 ? -5.301 -4.711 11.544 1.00 88.50 86 VAL A CA 1
ATOM 615 C C . VAL A 1 86 ? -5.404 -5.574 12.805 1.00 88.50 86 VAL A C 1
ATOM 617 O O . VAL A 1 86 ? -5.449 -6.803 12.676 1.00 88.50 86 VAL A O 1
ATOM 620 N N . PRO A 1 87 ? -5.424 -4.989 14.017 1.00 88.31 87 PRO A N 1
ATOM 621 C CA . PRO A 1 87 ? -5.496 -5.754 15.259 1.00 88.31 87 PRO A CA 1
ATOM 622 C C . PRO A 1 87 ? -6.757 -6.624 15.341 1.00 88.31 87 PRO A C 1
ATOM 624 O O . PRO A 1 87 ? -7.848 -6.183 14.994 1.00 88.31 87 PRO A O 1
ATOM 627 N N . LEU A 1 88 ? -6.608 -7.850 15.847 1.00 87.69 88 LEU A N 1
ATOM 628 C CA . LEU A 1 88 ? -7.710 -8.780 16.134 1.00 87.69 88 LEU A CA 1
ATOM 629 C C . LEU A 1 88 ? -7.877 -9.056 17.642 1.00 87.69 88 LEU A C 1
ATOM 631 O O . LEU A 1 88 ? -8.711 -9.874 18.021 1.00 87.69 88 LEU A O 1
ATOM 635 N N . GLY A 1 89 ? -7.080 -8.400 18.494 1.00 88.88 89 GLY A N 1
ATOM 636 C CA . GLY A 1 89 ? -6.950 -8.728 19.918 1.00 88.88 89 GLY A CA 1
ATOM 637 C C . GLY A 1 89 ? -5.915 -9.830 20.178 1.00 88.88 89 GLY A C 1
ATOM 638 O O . GLY A 1 89 ? -5.405 -10.452 19.249 1.00 88.88 89 GLY A O 1
ATOM 639 N N . ASP A 1 90 ? -5.563 -10.052 21.445 1.00 89.31 90 ASP A N 1
ATOM 640 C CA . ASP A 1 90 ? -4.637 -11.110 21.895 1.00 89.31 90 ASP A CA 1
ATOM 641 C C . ASP A 1 90 ? -3.295 -11.170 21.140 1.00 89.31 90 ASP A C 1
ATOM 643 O O . ASP A 1 90 ? -2.831 -12.250 20.782 1.00 89.31 90 ASP A O 1
ATOM 647 N N . GLN A 1 91 ? -2.679 -10.017 20.841 1.00 86.12 91 GLN A N 1
ATOM 648 C CA . GLN A 1 91 ? -1.431 -9.936 20.054 1.00 86.12 91 GLN A CA 1
ATOM 649 C C . GLN A 1 91 ? -1.539 -10.536 18.636 1.00 86.12 91 GLN A C 1
ATOM 651 O O . GLN A 1 91 ? -0.534 -10.836 17.993 1.00 86.12 91 GLN A O 1
ATOM 656 N N . ARG A 1 92 ? -2.760 -10.699 18.117 1.00 88.56 92 ARG A N 1
ATOM 657 C CA . ARG A 1 92 ? -3.027 -11.144 16.750 1.00 88.56 92 ARG A CA 1
ATOM 658 C C . ARG A 1 92 ? -3.407 -9.960 15.882 1.00 88.56 92 ARG A C 1
ATOM 660 O O . ARG A 1 92 ? -4.052 -9.009 16.324 1.00 88.56 92 ARG A O 1
ATOM 667 N N . PHE A 1 93 ? -3.056 -10.060 14.611 1.00 88.88 93 PHE A N 1
ATOM 668 C CA . PHE A 1 93 ? -3.457 -9.101 13.598 1.00 88.88 93 PHE A CA 1
ATOM 669 C C . PHE A 1 93 ? -3.725 -9.815 12.278 1.00 88.88 93 PHE A C 1
ATOM 671 O O . PHE A 1 93 ? -3.162 -10.871 11.985 1.00 88.88 93 PHE A O 1
ATOM 678 N N . LYS A 1 94 ? -4.597 -9.218 11.472 1.00 88.88 94 LYS A N 1
ATOM 679 C CA . LYS A 1 94 ? -4.799 -9.574 10.073 1.00 88.88 94 LYS A CA 1
ATOM 680 C C . LYS A 1 94 ? -3.931 -8.660 9.216 1.00 88.88 94 LYS A C 1
ATOM 682 O O . LYS A 1 94 ? -3.937 -7.453 9.425 1.00 88.88 94 LYS A O 1
ATOM 687 N N . LEU A 1 95 ? -3.242 -9.207 8.218 1.00 90.81 95 LEU A N 1
ATOM 688 C CA . LEU A 1 95 ? -2.665 -8.377 7.162 1.00 90.81 95 LEU A CA 1
ATOM 689 C C . LEU A 1 95 ? -3.746 -7.987 6.157 1.00 90.81 95 LEU A C 1
ATOM 691 O O . LEU A 1 95 ? -4.509 -8.835 5.690 1.00 90.81 95 LEU A O 1
ATOM 695 N N . VAL A 1 96 ? -3.787 -6.708 5.811 1.00 93.25 96 VAL A N 1
ATOM 696 C CA . VAL A 1 96 ? -4.663 -6.167 4.773 1.00 93.25 96 VAL A CA 1
ATOM 697 C C . VAL A 1 96 ? -3.796 -5.454 3.747 1.00 93.25 96 VAL A C 1
ATOM 699 O O . VAL A 1 96 ? -2.988 -4.599 4.100 1.00 93.25 96 VAL A O 1
ATOM 702 N N . CYS A 1 97 ? -3.936 -5.830 2.478 1.00 95.25 97 CYS A N 1
ATOM 703 C CA . CYS A 1 97 ? -3.237 -5.205 1.364 1.00 95.25 97 CYS A CA 1
ATOM 704 C C . CYS A 1 97 ? -3.944 -3.900 1.002 1.00 95.25 97 CYS A C 1
ATOM 706 O O . CYS A 1 97 ? -5.033 -3.941 0.434 1.00 95.25 97 CYS A O 1
ATOM 708 N N . LEU A 1 98 ? -3.347 -2.755 1.321 1.00 95.75 98 LEU A N 1
ATOM 709 C CA . LEU A 1 98 ? -3.907 -1.436 1.019 1.00 95.75 98 LEU A CA 1
ATOM 710 C C . LEU A 1 98 ? -3.909 -1.131 -0.477 1.00 95.75 98 LEU A C 1
ATOM 712 O O . LEU A 1 98 ? -4.808 -0.449 -0.964 1.00 95.75 98 LEU A O 1
ATOM 716 N N . GLY A 1 99 ? -2.906 -1.618 -1.202 1.00 95.50 99 GLY A N 1
ATOM 717 C CA . GLY A 1 99 ? -2.671 -1.217 -2.579 1.00 95.50 99 GLY A CA 1
ATOM 718 C C . GLY A 1 99 ? -1.267 -1.563 -3.050 1.00 95.50 99 GLY A C 1
ATOM 719 O O . GLY A 1 99 ? -0.667 -2.520 -2.561 1.00 95.50 99 GLY A O 1
ATOM 720 N N . VAL A 1 100 ? -0.732 -0.774 -3.981 1.00 96.06 100 VAL A N 1
ATOM 721 C CA . VAL A 1 100 ? 0.609 -0.982 -4.555 1.00 96.06 100 VAL A CA 1
ATOM 722 C C . VAL A 1 100 ? 1.477 0.268 -4.461 1.00 96.06 100 VAL A C 1
ATOM 724 O O . VAL A 1 100 ? 0.984 1.390 -4.586 1.00 96.06 100 VAL A O 1
ATOM 727 N N . VAL A 1 101 ? 2.782 0.074 -4.265 1.00 96.62 101 VAL A N 1
ATOM 728 C CA . VAL A 1 101 ? 3.763 1.169 -4.273 1.00 96.62 101 VAL A CA 1
ATOM 729 C C . VAL A 1 101 ? 3.934 1.711 -5.691 1.00 96.62 101 VAL A C 1
ATOM 731 O O . VAL A 1 101 ? 4.175 0.945 -6.623 1.00 96.62 101 VAL A O 1
ATOM 734 N N . LEU A 1 102 ? 3.868 3.028 -5.865 1.00 95.44 102 LEU A N 1
ATOM 735 C CA . LEU A 1 102 ? 4.139 3.705 -7.133 1.00 95.44 102 LEU A CA 1
ATOM 736 C C . LEU A 1 102 ? 5.579 4.254 -7.195 1.00 95.44 102 LEU A C 1
ATOM 738 O O . LEU A 1 102 ? 6.258 4.363 -6.167 1.00 95.44 102 LEU A O 1
ATOM 742 N N . PRO A 1 103 ? 6.084 4.600 -8.396 1.00 94.25 103 PRO A N 1
ATOM 743 C CA . PRO A 1 103 ? 7.348 5.319 -8.533 1.00 94.25 103 PRO A CA 1
ATOM 744 C C . PRO A 1 103 ? 7.389 6.579 -7.659 1.00 94.25 103 PRO A C 1
ATOM 746 O O . PRO A 1 103 ? 6.367 7.241 -7.474 1.00 94.25 103 PRO A O 1
ATOM 749 N N . ALA A 1 104 ? 8.567 6.896 -7.118 1.00 9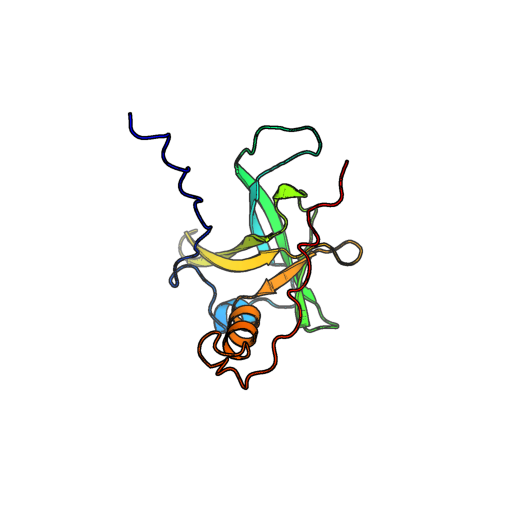2.56 104 ALA A N 1
ATOM 750 C CA . ALA A 1 104 ? 8.730 8.032 -6.220 1.00 92.56 104 ALA A CA 1
ATOM 751 C C . ALA A 1 104 ? 8.358 9.358 -6.898 1.00 92.56 104 ALA A C 1
ATOM 753 O O . ALA A 1 104 ? 8.686 9.593 -8.062 1.00 92.56 104 ALA A O 1
ATOM 754 N N . VAL A 1 105 ? 7.731 10.243 -6.127 1.00 89.56 105 VAL A N 1
ATOM 755 C CA . VAL A 1 105 ? 7.552 11.658 -6.457 1.00 89.56 105 VAL A CA 1
ATOM 756 C C . VAL A 1 105 ? 8.321 12.443 -5.396 1.00 89.56 105 VAL A C 1
ATOM 758 O O . VAL A 1 105 ? 7.949 12.455 -4.223 1.00 89.56 105 VAL A O 1
ATOM 761 N N . GLY A 1 106 ? 9.451 13.040 -5.784 1.00 87.62 106 GLY A N 1
ATOM 762 C CA . GLY A 1 106 ? 10.408 13.594 -4.824 1.00 87.62 106 GLY A CA 1
ATOM 763 C C . GLY A 1 106 ? 11.048 12.489 -3.976 1.00 87.62 106 GLY A C 1
ATOM 764 O O . GLY A 1 106 ? 11.620 11.547 -4.517 1.00 87.62 106 GLY A O 1
ATOM 765 N N . SER A 1 107 ? 10.954 12.599 -2.648 1.00 87.12 107 SER A N 1
ATOM 766 C CA . SER A 1 107 ? 11.550 11.648 -1.694 1.00 87.12 107 SER A CA 1
ATOM 767 C C . SER A 1 107 ? 10.592 10.569 -1.179 1.00 87.12 107 SER A C 1
ATOM 769 O O . SER A 1 107 ? 10.986 9.760 -0.340 1.00 87.12 107 SER A O 1
ATOM 771 N N . ARG A 1 108 ? 9.332 10.556 -1.633 1.00 90.50 108 ARG A N 1
ATOM 772 C CA . ARG A 1 108 ? 8.293 9.648 -1.128 1.00 90.50 108 ARG A CA 1
ATOM 773 C C . ARG A 1 108 ? 7.668 8.851 -2.260 1.00 90.50 108 ARG A C 1
ATOM 775 O O . ARG A 1 108 ? 7.579 9.321 -3.393 1.00 90.50 108 ARG A O 1
ATOM 782 N N . HIS A 1 109 ? 7.191 7.656 -1.935 1.00 95.81 109 HIS A N 1
ATOM 783 C CA . HIS A 1 109 ? 6.465 6.817 -2.879 1.00 95.81 109 HIS A CA 1
ATOM 784 C C . HIS A 1 109 ? 4.961 6.927 -2.619 1.00 95.81 109 HIS A C 1
ATOM 786 O O . HIS A 1 109 ? 4.525 6.612 -1.510 1.00 95.81 109 HIS A O 1
ATOM 792 N N . PRO A 1 110 ? 4.146 7.347 -3.600 1.00 96.44 110 PRO A N 1
ATOM 793 C CA . PRO A 1 110 ? 2.702 7.241 -3.475 1.00 96.44 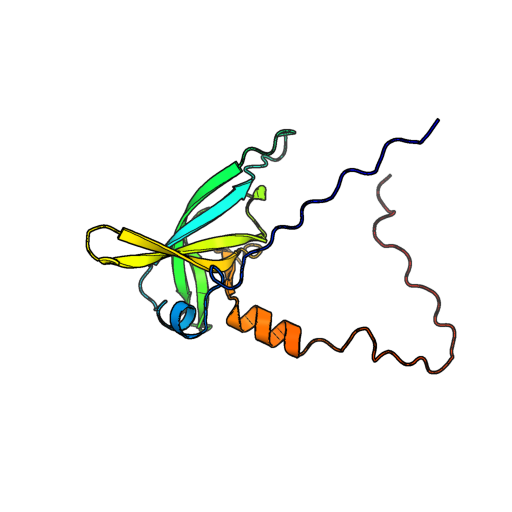110 PRO A CA 1
ATOM 794 C C . PRO A 1 110 ? 2.282 5.769 -3.377 1.00 96.44 110 PRO A C 1
ATOM 796 O O . PRO A 1 110 ? 2.922 4.886 -3.954 1.00 96.44 110 PRO A O 1
ATOM 799 N N . VAL A 1 111 ? 1.173 5.504 -2.696 1.00 96.94 111 VAL A N 1
ATOM 800 C CA . VAL A 1 111 ? 0.522 4.193 -2.657 1.00 96.94 111 VAL A CA 1
ATOM 801 C C . VAL A 1 111 ? -0.808 4.302 -3.393 1.00 96.94 111 VAL A C 1
ATOM 803 O O . VAL A 1 111 ? -1.707 5.030 -2.974 1.00 96.94 111 VAL A O 1
ATOM 806 N N . ALA A 1 112 ? -0.942 3.570 -4.500 1.00 95.75 112 ALA A N 1
ATOM 807 C CA . ALA A 1 112 ? -2.219 3.431 -5.189 1.00 95.75 112 ALA A CA 1
ATOM 808 C C . ALA A 1 112 ? -3.111 2.484 -4.386 1.00 95.75 112 ALA A C 1
ATOM 810 O O . ALA A 1 112 ? -2.932 1.268 -4.450 1.00 95.75 112 ALA A O 1
ATOM 811 N N . ALA A 1 113 ? -4.038 3.047 -3.614 1.00 94.19 113 ALA A N 1
ATOM 812 C CA . ALA A 1 113 ? -4.970 2.285 -2.795 1.00 94.19 113 ALA A CA 1
ATOM 813 C C . ALA A 1 113 ? -6.029 1.556 -3.646 1.00 94.19 113 ALA A C 1
ATOM 815 O O . ALA A 1 113 ? -6.372 1.987 -4.752 1.00 94.19 113 ALA A O 1
ATOM 816 N N . PHE A 1 114 ? -6.536 0.424 -3.149 1.00 90.00 114 PHE A N 1
ATOM 817 C CA . PHE A 1 114 ? -7.470 -0.425 -3.899 1.00 90.00 114 PHE A CA 1
ATOM 818 C C . PHE A 1 114 ? -8.800 0.244 -4.235 1.00 90.00 114 PHE A C 1
ATOM 820 O O . PHE A 1 114 ? -9.387 -0.092 -5.258 1.00 90.00 114 PHE A O 1
ATOM 827 N N . ASP A 1 115 ? -9.295 1.153 -3.404 1.00 84.75 115 ASP A N 1
ATOM 828 C CA . ASP A 1 115 ? -10.482 1.959 -3.699 1.00 84.75 115 ASP A CA 1
ATOM 829 C C . ASP A 1 115 ? -10.268 2.820 -4.954 1.00 84.75 115 ASP A C 1
ATOM 831 O O . ASP A 1 115 ? -11.064 2.744 -5.892 1.00 84.75 115 ASP A O 1
ATOM 835 N N . GLY A 1 116 ? -9.135 3.521 -5.034 1.00 86.56 116 GLY A N 1
ATOM 836 C CA . GLY A 1 116 ? -8.726 4.282 -6.212 1.00 86.56 116 GLY A CA 1
ATOM 837 C C . GLY A 1 116 ? -8.507 3.395 -7.439 1.00 86.56 116 GLY A C 1
ATOM 838 O O . GLY A 1 116 ? -9.014 3.702 -8.516 1.00 86.56 116 GLY A O 1
ATOM 839 N N . ILE A 1 117 ? -7.820 2.255 -7.283 1.00 87.00 117 ILE A N 1
ATOM 840 C CA . ILE A 1 117 ? -7.615 1.288 -8.376 1.00 87.00 117 ILE A CA 1
ATOM 841 C C . ILE A 1 117 ? -8.959 0.754 -8.887 1.00 87.00 117 ILE A C 1
ATOM 843 O O . ILE A 1 117 ? -9.173 0.686 -10.093 1.00 87.00 117 ILE A O 1
ATOM 847 N N . ARG A 1 118 ? -9.881 0.383 -7.991 1.00 85.25 118 ARG A N 1
ATOM 848 C CA . ARG A 1 118 ? -11.210 -0.123 -8.363 1.00 85.25 118 ARG A CA 1
ATOM 849 C C . ARG A 1 118 ? -12.042 0.949 -9.063 1.00 85.25 118 ARG A C 1
ATOM 851 O O . ARG A 1 118 ? -12.719 0.602 -10.025 1.00 85.25 118 ARG A O 1
ATOM 858 N N . SER A 1 119 ? -11.989 2.210 -8.618 1.00 85.88 119 SER A N 1
ATOM 859 C CA . SER A 1 119 ? -12.657 3.324 -9.313 1.00 85.88 119 SER A CA 1
ATOM 860 C C . SER A 1 119 ? -12.104 3.484 -10.724 1.00 85.88 119 SER A C 1
ATOM 862 O O . SER A 1 119 ? -12.851 3.373 -11.690 1.00 85.88 119 SER A O 1
ATOM 864 N N . ALA A 1 120 ? -10.779 3.598 -10.849 1.00 87.00 120 ALA A N 1
ATOM 865 C CA . ALA A 1 120 ? -10.116 3.767 -12.137 1.00 87.00 120 ALA A CA 1
ATOM 866 C C . ALA A 1 120 ? -10.417 2.609 -13.100 1.00 87.00 120 ALA A C 1
ATOM 868 O O . ALA A 1 120 ? -10.689 2.838 -14.270 1.00 87.00 120 ALA A O 1
ATOM 869 N N . VAL A 1 121 ? -10.420 1.361 -12.616 1.00 86.62 121 VAL A N 1
ATOM 870 C CA . VAL A 1 121 ? -10.755 0.188 -13.440 1.00 86.62 121 VAL A CA 1
ATOM 871 C C . VAL A 1 121 ? -12.217 0.191 -13.886 1.00 86.62 121 VAL A C 1
ATOM 873 O O . VAL A 1 121 ? -12.493 -0.224 -15.004 1.00 86.62 121 VAL A O 1
ATOM 876 N N . ARG A 1 122 ? -13.155 0.657 -13.052 1.00 87.00 122 ARG A N 1
ATOM 877 C CA . ARG A 1 122 ? -14.572 0.791 -13.441 1.00 87.00 122 ARG A CA 1
ATOM 878 C C . ARG A 1 122 ? -14.790 1.878 -14.489 1.00 87.00 122 ARG 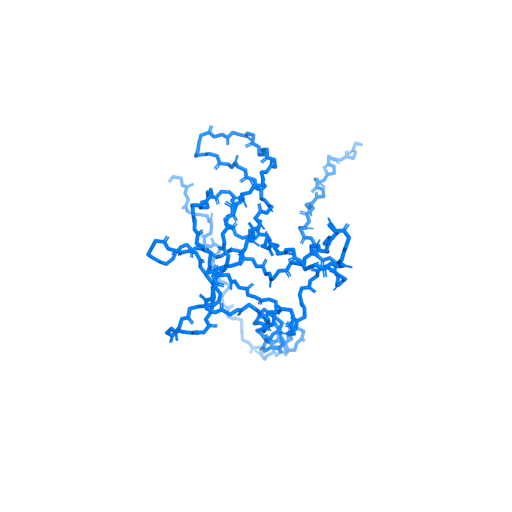A C 1
ATOM 880 O O . ARG A 1 122 ? -15.719 1.770 -15.279 1.00 87.00 122 ARG A O 1
ATOM 887 N N . GLU A 1 123 ? -13.956 2.910 -14.473 1.00 88.81 123 GLU A N 1
ATOM 888 C CA . GLU A 1 123 ? -13.975 4.005 -15.445 1.00 88.81 123 GLU A CA 1
ATOM 889 C C . GLU A 1 123 ? -13.281 3.637 -16.765 1.00 88.81 123 GLU A C 1
ATOM 891 O O . GLU A 1 123 ? -13.451 4.340 -17.764 1.00 88.81 123 GLU A O 1
ATOM 896 N N . LEU A 1 124 ? -12.509 2.541 -16.803 1.00 87.06 124 LEU A N 1
ATOM 897 C CA . LEU A 1 124 ? -11.907 2.073 -18.046 1.00 87.06 124 LEU A CA 1
ATOM 898 C C . LEU A 1 124 ? -13.005 1.632 -19.027 1.00 87.06 124 LEU A C 1
ATOM 900 O O . LEU A 1 124 ? -13.905 0.881 -18.643 1.00 87.06 124 LEU A O 1
ATOM 904 N N . PRO A 1 125 ? -12.913 2.036 -20.307 1.00 80.94 125 PRO A N 1
ATOM 905 C CA . PRO A 1 125 ? -13.802 1.530 -21.340 1.00 80.94 125 PRO A CA 1
ATOM 906 C C . PRO A 1 125 ? -13.737 0.006 -21.398 1.00 80.94 125 PRO A C 1
ATOM 908 O O . PRO A 1 125 ? -12.650 -0.575 -21.312 1.00 80.94 125 PRO A O 1
ATOM 911 N N . ASP A 1 126 ? -14.890 -0.636 -21.586 1.00 76.94 126 ASP A N 1
ATOM 912 C CA . ASP A 1 126 ? -14.932 -2.074 -21.822 1.00 76.94 126 ASP A CA 1
ATOM 913 C C . ASP A 1 126 ? -14.112 -2.367 -23.093 1.00 76.94 126 ASP A C 1
ATOM 915 O O . ASP A 1 126 ? -14.431 -1.841 -24.164 1.00 76.94 126 ASP A O 1
ATOM 919 N N . PRO A 1 127 ? -13.034 -3.168 -23.027 1.00 64.25 127 PRO A N 1
ATOM 920 C CA . PRO A 1 127 ? -12.221 -3.457 -24.208 1.00 64.25 127 PRO A CA 1
ATOM 921 C C . PRO A 1 127 ? -13.053 -4.090 -25.337 1.00 64.25 127 PRO A C 1
ATOM 923 O O . PRO A 1 127 ? -12.668 -4.014 -26.505 1.00 64.25 127 PRO A O 1
ATOM 926 N N . SER A 1 128 ? -14.210 -4.663 -24.995 1.00 62.81 128 SER A N 1
ATOM 927 C CA . SER A 1 128 ? -15.143 -5.341 -25.896 1.00 62.81 128 SER A CA 1
ATOM 928 C C . SER A 1 128 ? -16.131 -4.401 -26.598 1.00 62.81 128 SER A C 1
ATOM 930 O O . SER A 1 128 ? -16.738 -4.798 -27.588 1.00 62.81 128 SER A O 1
ATOM 932 N N . SER A 1 129 ? -16.304 -3.159 -26.129 1.00 57.81 129 SER A N 1
ATOM 933 C CA . SER A 1 129 ? -17.229 -2.185 -26.735 1.00 57.81 129 SER A CA 1
ATOM 934 C C . SER A 1 129 ? -16.579 -1.319 -27.820 1.00 57.81 129 SER A C 1
ATOM 936 O O . SER A 1 129 ? -17.225 -0.437 -28.387 1.00 57.81 129 SER A O 1
ATOM 938 N N . SER A 1 130 ? -15.335 -1.633 -28.200 1.00 54.53 130 SER A N 1
ATOM 939 C CA . SER A 1 130 ? -14.656 -1.080 -29.376 1.00 54.53 130 SER A CA 1
ATOM 940 C C . SER A 1 130 ? -15.225 -1.661 -30.682 1.00 54.53 130 SER A C 1
ATOM 942 O O . SER A 1 130 ? -14.544 -2.326 -31.460 1.00 54.53 130 SER A O 1
ATOM 944 N N . THR A 1 131 ? -16.510 -1.400 -30.940 1.00 51.06 131 THR A N 1
ATOM 945 C CA . THR A 1 131 ? -17.111 -1.661 -32.252 1.00 51.06 131 THR A CA 1
ATOM 946 C C . THR A 1 131 ? -16.492 -0.689 -33.249 1.00 51.06 131 THR A C 1
ATOM 948 O O . THR A 1 131 ? -16.604 0.529 -33.129 1.00 51.06 131 THR A O 1
ATOM 951 N N . THR A 1 132 ? -15.757 -1.261 -34.190 1.00 51.72 132 THR A N 1
ATOM 952 C CA . THR A 1 132 ? -15.001 -0.591 -35.239 1.00 51.72 132 THR A CA 1
ATOM 953 C C . THR A 1 132 ? -15.959 0.077 -36.225 1.00 51.72 132 THR A C 1
ATOM 955 O O . THR A 1 132 ? -16.777 -0.603 -36.837 1.00 51.72 132 THR A O 1
ATOM 958 N N . SER A 1 133 ? -15.834 1.390 -36.420 1.00 49.16 133 SER A N 1
ATOM 959 C CA . SER A 1 133 ? -16.217 2.017 -37.688 1.00 49.16 133 SER A CA 1
ATOM 960 C C . SER A 1 133 ? -14.975 2.014 -38.572 1.00 49.16 133 SER A C 1
ATOM 962 O O . SER A 1 133 ? -13.962 2.621 -38.221 1.00 49.16 133 SER A O 1
ATOM 964 N N . ASP A 1 134 ? -15.043 1.268 -39.671 1.00 52.25 134 ASP A N 1
ATOM 965 C CA . ASP A 1 134 ? -13.975 1.064 -40.647 1.00 52.25 134 ASP A CA 1
ATOM 966 C C . ASP A 1 134 ? -13.317 2.372 -41.113 1.00 52.25 134 ASP A C 1
ATOM 968 O O . ASP A 1 134 ? -13.890 3.182 -41.840 1.00 52.25 134 ASP A O 1
ATOM 972 N N . THR A 1 135 ? -12.051 2.539 -40.746 1.00 50.75 135 THR A N 1
ATOM 973 C CA . THR A 1 135 ? -11.011 3.199 -41.544 1.00 50.75 135 THR A CA 1
ATOM 974 C C . THR A 1 135 ? -9.692 2.580 -41.078 1.00 50.75 135 THR A C 1
ATOM 976 O O . THR A 1 135 ? -9.430 2.602 -39.872 1.00 50.75 135 THR A O 1
ATOM 979 N N . PRO A 1 136 ? -8.855 1.988 -41.952 1.00 43.84 136 PRO A N 1
ATOM 980 C CA . PRO A 1 136 ? -7.640 1.315 -41.513 1.00 43.84 136 PRO A CA 1
ATOM 981 C C . PRO A 1 136 ? -6.613 2.365 -41.073 1.00 43.84 136 PRO A C 1
ATOM 983 O O . PRO A 1 136 ? -5.800 2.851 -41.857 1.00 43.84 136 PRO A O 1
ATOM 986 N N . ALA A 1 137 ? -6.663 2.741 -39.797 1.00 51.03 137 ALA A N 1
ATOM 987 C CA . ALA A 1 137 ? -5.628 3.534 -39.164 1.00 51.03 137 ALA A CA 1
ATOM 988 C C . ALA A 1 137 ? -4.374 2.661 -39.021 1.00 51.03 137 ALA A C 1
ATOM 990 O O . ALA A 1 137 ? -4.385 1.615 -38.369 1.00 51.03 137 ALA A O 1
ATOM 991 N N . SER A 1 138 ? -3.303 3.093 -39.687 1.00 51.97 138 SER A N 1
ATOM 992 C CA . SER A 1 138 ? -1.965 2.504 -39.641 1.00 51.97 138 SER A CA 1
ATOM 993 C C . SER A 1 138 ? -1.569 2.118 -38.212 1.00 51.97 138 SER A C 1
ATOM 995 O O . SER A 1 138 ? -1.643 2.932 -37.290 1.00 51.97 138 SER A O 1
ATOM 997 N N . ALA A 1 139 ? -1.168 0.857 -38.030 1.00 53.34 139 ALA A N 1
ATOM 998 C CA . ALA A 1 139 ? -0.835 0.287 -36.732 1.00 53.34 139 ALA A CA 1
ATOM 999 C C . ALA A 1 139 ? 0.234 1.129 -36.000 1.00 53.34 139 ALA A C 1
ATOM 1001 O O . ALA A 1 139 ? 1.280 1.423 -36.588 1.00 53.34 139 ALA A O 1
ATOM 1002 N N . PRO A 1 140 ? 0.050 1.471 -34.709 1.00 50.56 140 PRO A N 1
ATOM 1003 C CA . PRO A 1 140 ? 1.086 2.156 -33.954 1.00 50.56 140 PRO A CA 1
ATOM 1004 C C . PRO A 1 140 ? 2.299 1.229 -33.800 1.00 50.56 140 PRO A C 1
ATOM 1006 O O . PRO A 1 140 ? 2.232 0.143 -33.216 1.00 50.56 140 PRO A O 1
ATOM 1009 N N . GLY A 1 141 ? 3.421 1.660 -34.379 1.00 48.31 141 GLY A N 1
ATOM 1010 C CA . GLY A 1 141 ? 4.690 0.945 -34.361 1.00 48.31 141 GLY A CA 1
ATOM 1011 C C . GLY A 1 141 ? 5.137 0.612 -32.936 1.00 48.31 141 GLY A C 1
ATOM 1012 O O . GLY A 1 141 ? 5.113 1.446 -32.034 1.00 48.31 141 GLY A O 1
ATOM 1013 N N . ARG A 1 142 ? 5.560 -0.639 -32.740 1.00 62.44 142 ARG A N 1
ATOM 1014 C CA . ARG A 1 142 ? 6.038 -1.189 -31.464 1.00 62.44 142 ARG A CA 1
ATOM 1015 C C . ARG A 1 142 ? 7.261 -0.407 -30.966 1.00 62.44 142 ARG A C 1
ATOM 1017 O O . ARG A 1 142 ? 8.381 -0.635 -31.421 1.00 62.44 142 ARG A O 1
ATOM 1024 N N . TRP A 1 143 ? 7.036 0.482 -30.004 1.00 55.97 143 TRP A N 1
ATOM 1025 C CA . TRP A 1 143 ? 8.022 1.400 -29.420 1.00 55.97 143 TRP A CA 1
ATOM 1026 C C . TRP A 1 143 ? 9.212 0.715 -28.717 1.00 55.97 143 TRP A C 1
ATOM 1028 O O . TRP A 1 143 ? 10.250 1.337 -28.532 1.00 55.97 143 TRP A O 1
ATOM 1038 N N . TRP A 1 144 ? 9.127 -0.582 -28.401 1.00 59.59 144 TRP A N 1
ATOM 1039 C CA . TRP A 1 144 ? 10.187 -1.341 -27.716 1.00 59.59 144 TRP A CA 1
ATOM 1040 C C . TRP A 1 144 ? 11.275 -1.940 -28.631 1.00 59.59 144 TRP A C 1
ATOM 1042 O O . TRP A 1 144 ? 12.119 -2.701 -28.163 1.00 59.59 144 TRP A O 1
ATOM 1052 N N . ARG A 1 145 ? 11.277 -1.652 -29.942 1.00 52.84 145 ARG A N 1
ATOM 1053 C CA . ARG A 1 145 ? 12.330 -2.106 -30.882 1.00 52.84 145 ARG A CA 1
ATOM 1054 C C . ARG A 1 145 ? 13.339 -1.010 -31.256 1.00 52.84 145 ARG A C 1
ATOM 1056 O O . ARG A 1 145 ? 13.774 -0.947 -32.402 1.00 52.84 145 ARG A O 1
ATOM 1063 N N . ARG A 1 146 ? 13.749 -0.160 -30.314 1.00 50.88 146 ARG A N 1
ATOM 1064 C CA . ARG A 1 146 ? 14.936 0.693 -30.497 1.00 50.88 146 ARG A CA 1
ATOM 1065 C C . ARG A 1 146 ? 15.859 0.612 -29.289 1.00 50.88 146 ARG A C 1
ATOM 1067 O O . ARG A 1 146 ? 15.828 1.459 -28.412 1.00 50.88 146 ARG A O 1
ATOM 1074 N N . ALA A 1 147 ? 16.661 -0.442 -29.286 1.00 45.38 147 ALA A N 1
ATOM 1075 C CA . ALA A 1 147 ? 17.968 -0.472 -28.651 1.00 45.38 147 ALA A CA 1
ATOM 1076 C C . ALA A 1 147 ? 18.801 -1.510 -29.418 1.00 45.38 147 ALA A C 1
ATOM 1078 O O . ALA A 1 147 ? 18.652 -2.718 -29.226 1.00 45.38 147 ALA A O 1
ATOM 1079 N N . ARG A 1 148 ? 19.580 -1.025 -30.381 1.00 43.12 148 ARG A N 1
ATOM 1080 C CA . ARG A 1 148 ? 20.859 -1.609 -30.777 1.00 43.12 148 ARG A CA 1
ATOM 1081 C C . ARG A 1 148 ? 21.866 -0.479 -30.727 1.00 43.12 148 ARG A C 1
ATOM 1083 O O . ARG A 1 148 ? 21.459 0.632 -31.135 1.00 43.12 148 ARG A O 1
#

Secondary structure (DSSP, 8-state):
-PPPPPPP-PPP---TTTBPPHHHHHT--SS-EEEEEEEE---TT-----EEEEEEEEEE-TTT--EEEES---GGGTTPEEEEEEEEETTEEEEEEEEEEPPPBTTBEEEEEHHHHHHHHHHSPPGGG----S----PPP-TT----